Protein AF-A0A099YDP1-F1 (afdb_monomer)

Organism: Limosilactobacillus mucosae (NCBI:txid97478)

Nearest PDB structures (foldseek):
  4u9l-assembly1_A  TM=3.046E-01  e=6.166E+00  Thermus thermophilus HB8

Structure (mmCIF, N/CA/C/O backbone):
data_AF-A0A099YDP1-F1
#
_entry.id   AF-A0A099YDP1-F1
#
loop_
_atom_site.group_PDB
_atom_site.id
_atom_site.type_symbol
_atom_site.label_atom_id
_atom_site.label_alt_id
_atom_site.label_comp_id
_atom_site.label_asym_id
_atom_site.label_entity_id
_atom_site.label_seq_id
_atom_site.pdbx_PDB_ins_code
_atom_site.Cartn_x
_atom_site.Cartn_y
_atom_site.Cartn_z
_atom_site.occupancy
_atom_site.B_iso_or_equiv
_atom_site.auth_seq_id
_atom_site.auth_comp_id
_atom_site.auth_asym_id
_atom_site.auth_atom_id
_atom_site.pdbx_PDB_model_num
ATOM 1 N N . MET A 1 1 ? 0.266 -12.511 -21.734 1.00 48.31 1 MET A N 1
ATOM 2 C CA . MET A 1 1 ? 0.508 -11.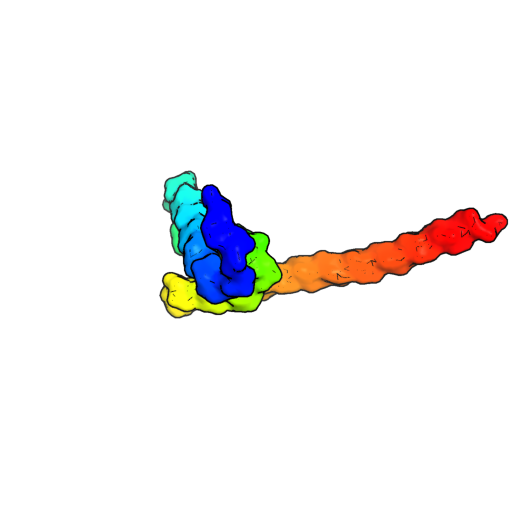336 -20.868 1.00 48.31 1 MET A CA 1
ATOM 3 C C . MET A 1 1 ? 1.927 -10.857 -21.160 1.00 48.31 1 MET A C 1
ATOM 5 O O . MET A 1 1 ? 2.759 -10.812 -20.274 1.00 48.31 1 MET A O 1
ATOM 9 N N . ASP A 1 2 ? 2.215 -10.540 -22.428 1.00 43.22 2 ASP A N 1
ATOM 10 C CA . ASP A 1 2 ? 3.605 -10.446 -22.917 1.00 43.22 2 ASP A CA 1
ATOM 11 C C . ASP A 1 2 ? 3.856 -9.188 -23.763 1.00 43.22 2 ASP A C 1
ATOM 13 O O . ASP A 1 2 ? 4.993 -8.863 -24.078 1.00 43.22 2 ASP A O 1
ATOM 17 N N . VAL A 1 3 ? 2.810 -8.405 -24.063 1.00 52.31 3 VAL A N 1
ATOM 18 C CA . VAL A 1 3 ? 2.941 -7.099 -24.738 1.00 52.31 3 VAL A CA 1
ATOM 19 C C . VAL A 1 3 ? 3.468 -6.004 -23.794 1.00 52.31 3 VAL A C 1
ATOM 21 O O . VAL A 1 3 ? 4.034 -5.015 -24.249 1.00 52.31 3 VAL A O 1
ATOM 24 N N . CYS A 1 4 ? 3.363 -6.204 -22.474 1.00 52.00 4 CYS A N 1
ATOM 25 C CA . CYS A 1 4 ? 3.827 -5.254 -21.454 1.00 52.00 4 CYS A CA 1
ATOM 26 C C . CYS A 1 4 ? 5.306 -5.428 -21.058 1.00 52.00 4 CYS A C 1
ATOM 28 O O . CYS A 1 4 ? 5.829 -4.597 -20.322 1.00 52.00 4 CYS A O 1
ATOM 30 N N . LEU A 1 5 ? 5.985 -6.478 -21.542 1.00 51.31 5 LEU A N 1
ATOM 31 C CA . LEU A 1 5 ? 7.423 -6.698 -21.321 1.00 51.31 5 LEU A CA 1
ATOM 32 C C . LEU A 1 5 ? 8.308 -5.969 -22.347 1.00 51.31 5 LEU A C 1
ATOM 34 O O . LEU A 1 5 ? 9.525 -5.947 -22.193 1.00 51.31 5 LEU A O 1
ATOM 38 N N . TRP A 1 6 ? 7.714 -5.372 -23.388 1.00 44.59 6 TRP A N 1
ATOM 39 C CA . TRP A 1 6 ? 8.468 -4.752 -24.482 1.00 44.59 6 TRP A CA 1
ATOM 40 C C . TRP A 1 6 ? 8.697 -3.244 -24.302 1.00 44.59 6 TRP A C 1
ATOM 42 O O . TRP A 1 6 ? 9.671 -2.691 -24.805 1.00 44.59 6 TRP A O 1
ATOM 52 N N . GLY A 1 7 ? 7.840 -2.565 -23.538 1.00 51.22 7 GLY A N 1
ATOM 53 C CA . GLY A 1 7 ? 8.016 -1.158 -23.204 1.00 51.22 7 GLY A CA 1
ATOM 54 C C . GLY A 1 7 ? 8.588 -1.022 -21.805 1.00 51.22 7 GLY A C 1
ATOM 55 O O . GLY A 1 7 ? 7.832 -1.057 -20.839 1.00 51.22 7 GLY A O 1
ATOM 56 N N . ASN A 1 8 ? 9.897 -0.801 -21.677 1.00 48.38 8 ASN A N 1
ATOM 57 C CA . ASN A 1 8 ? 10.542 -0.325 -20.446 1.00 48.38 8 ASN A CA 1
ATOM 58 C C . ASN A 1 8 ? 10.099 1.126 -20.121 1.00 48.38 8 ASN A C 1
ATOM 60 O O . ASN A 1 8 ? 10.918 2.024 -19.935 1.00 48.38 8 ASN A O 1
ATOM 64 N N . TRP A 1 9 ? 8.787 1.379 -20.140 1.00 46.75 9 TRP A N 1
ATOM 65 C CA . TRP A 1 9 ? 8.157 2.672 -19.951 1.00 46.75 9 TRP A CA 1
ATOM 66 C C . TRP A 1 9 ? 7.495 2.684 -18.581 1.00 46.75 9 TRP A C 1
ATOM 68 O O . TRP A 1 9 ? 6.362 2.245 -18.380 1.00 46.75 9 TRP A O 1
ATOM 78 N N . THR A 1 10 ? 8.241 3.200 -17.614 1.00 53.06 10 THR A N 1
ATOM 79 C CA . THR A 1 10 ? 7.889 3.251 -16.192 1.00 53.06 10 THR A CA 1
ATOM 80 C C . THR A 1 10 ? 6.557 3.969 -15.922 1.00 53.06 10 THR A C 1
ATOM 82 O O . THR A 1 10 ? 5.964 3.762 -14.873 1.00 53.06 10 THR A O 1
ATOM 85 N N . GLY A 1 11 ? 6.049 4.772 -16.868 1.00 51.06 11 GLY A N 1
ATOM 86 C CA . GLY A 1 11 ? 4.789 5.515 -16.743 1.00 51.06 11 GLY A CA 1
ATOM 87 C C . GLY A 1 11 ? 3.503 4.721 -17.020 1.00 51.06 11 GLY A C 1
ATOM 88 O O . GLY A 1 11 ? 2.454 5.108 -16.515 1.00 51.06 11 GLY A O 1
ATOM 89 N N . GLY A 1 12 ? 3.548 3.615 -17.776 1.00 60.16 12 GLY A N 1
ATOM 90 C CA . GLY A 1 12 ? 2.334 2.886 -18.196 1.00 60.16 12 GLY A CA 1
ATOM 91 C C . GLY A 1 12 ? 1.798 1.867 -17.181 1.00 60.16 12 GLY A C 1
ATOM 92 O O . GLY A 1 12 ? 0.604 1.580 -17.158 1.00 60.16 12 GLY A O 1
ATOM 93 N N . ASN A 1 13 ? 2.665 1.342 -16.311 1.00 70.19 13 ASN A N 1
ATOM 94 C CA . ASN A 1 13 ? 2.330 0.220 -15.425 1.00 70.19 13 ASN A CA 1
ATOM 95 C C . ASN A 1 13 ? 1.941 0.645 -14.001 1.00 70.19 13 ASN A C 1
ATOM 97 O O . ASN A 1 13 ? 1.344 -0.139 -13.271 1.00 70.19 13 ASN A O 1
ATOM 101 N N . ILE A 1 14 ? 2.228 1.886 -13.596 1.00 76.00 14 ILE A N 1
ATOM 102 C CA . ILE A 1 14 ? 1.967 2.358 -12.225 1.00 76.00 14 ILE A CA 1
ATOM 103 C C . ILE A 1 14 ? 0.470 2.353 -11.915 1.00 76.00 14 ILE A C 1
ATOM 105 O O . ILE A 1 14 ? 0.055 1.844 -10.880 1.00 76.00 14 ILE A O 1
ATOM 109 N N . PHE A 1 15 ? -0.346 2.880 -12.827 1.00 78.19 15 PHE A N 1
ATOM 110 C CA . PHE A 1 15 ? -1.792 2.953 -12.644 1.00 78.19 15 PHE A CA 1
ATOM 111 C C . PHE A 1 15 ? -2.450 1.568 -12.492 1.00 78.19 15 PHE A C 1
ATOM 113 O O . PHE A 1 15 ? -3.127 1.362 -11.484 1.00 78.19 15 PHE A O 1
ATOM 120 N N . PRO A 1 16 ? -2.238 0.590 -13.400 1.00 79.31 16 PRO A N 1
ATOM 121 C CA . PRO A 1 16 ? -2.824 -0.740 -13.237 1.00 79.31 16 PRO A CA 1
ATOM 122 C C . PRO A 1 16 ? -2.287 -1.488 -12.008 1.00 79.31 16 PRO A C 1
ATOM 124 O O . PRO A 1 16 ? -3.045 -2.222 -11.380 1.00 79.31 16 PRO A O 1
ATOM 127 N N . ILE A 1 17 ? -1.027 -1.270 -11.610 1.00 81.50 17 ILE A N 1
ATOM 128 C CA . ILE A 1 17 ? -0.470 -1.843 -10.374 1.00 81.50 17 ILE A CA 1
ATOM 129 C C . ILE A 1 17 ? -1.159 -1.260 -9.135 1.00 81.50 17 ILE A C 1
ATOM 131 O O . ILE A 1 17 ? -1.600 -2.010 -8.265 1.00 81.50 17 ILE A O 1
ATOM 135 N N . VAL A 1 18 ? -1.278 0.069 -9.053 1.00 81.19 18 VAL A N 1
ATOM 136 C CA . VAL A 1 18 ? -1.953 0.751 -7.939 1.00 81.19 18 VAL A CA 1
ATOM 137 C C . VAL A 1 18 ? -3.419 0.328 -7.880 1.00 81.19 18 VAL A C 1
ATOM 139 O O . VAL A 1 18 ? -3.913 -0.010 -6.810 1.00 81.19 18 VAL A O 1
ATOM 142 N N . PHE A 1 19 ? -4.094 0.250 -9.025 1.00 84.00 19 PHE A N 1
ATOM 143 C CA . PHE A 1 19 ? -5.475 -0.216 -9.113 1.00 84.00 19 PHE A CA 1
ATOM 144 C C . PHE A 1 19 ? -5.638 -1.668 -8.635 1.00 84.00 19 PHE A C 1
ATOM 146 O O . PHE A 1 19 ? -6.531 -1.952 -7.838 1.00 84.00 19 PHE A O 1
ATOM 153 N N . ALA A 1 20 ? -4.746 -2.578 -9.041 1.00 87.19 20 ALA A N 1
ATOM 154 C CA . ALA A 1 20 ? -4.750 -3.961 -8.564 1.00 87.19 20 ALA A CA 1
ATOM 155 C C . ALA A 1 20 ? -4.501 -4.053 -7.048 1.00 87.19 20 ALA A C 1
ATOM 157 O O . ALA A 1 20 ? -5.167 -4.823 -6.356 1.00 87.19 20 ALA A O 1
ATOM 158 N N . ALA A 1 21 ? -3.592 -3.233 -6.513 1.00 85.56 21 ALA A N 1
ATOM 159 C CA . ALA A 1 21 ? -3.326 -3.160 -5.079 1.00 85.56 21 ALA A CA 1
ATOM 160 C C . ALA A 1 21 ? -4.541 -2.640 -4.288 1.00 85.56 21 ALA A C 1
ATOM 162 O O . ALA A 1 21 ? -4.855 -3.175 -3.224 1.00 85.56 21 ALA A O 1
ATOM 163 N N . LEU A 1 22 ? -5.258 -1.644 -4.819 1.00 84.88 22 LEU A N 1
ATOM 164 C CA . LEU A 1 22 ? -6.502 -1.142 -4.232 1.00 84.88 22 LEU A CA 1
ATOM 165 C C . LEU A 1 22 ? -7.592 -2.213 -4.231 1.00 84.88 22 LEU A C 1
ATOM 167 O O . LEU A 1 22 ? -8.198 -2.449 -3.190 1.00 84.88 22 LEU A O 1
ATOM 171 N N . LEU A 1 23 ? -7.814 -2.890 -5.362 1.00 87.81 23 LEU A N 1
ATOM 172 C CA . LEU A 1 23 ? -8.784 -3.985 -5.460 1.00 87.81 23 LEU A CA 1
ATOM 173 C C . LEU A 1 23 ? -8.480 -5.103 -4.460 1.00 87.81 23 LEU A C 1
ATOM 175 O O . LEU A 1 23 ? -9.396 -5.595 -3.804 1.00 87.81 23 LEU A O 1
ATOM 179 N N . ASN A 1 24 ? -7.203 -5.455 -4.297 1.00 86.31 24 ASN A N 1
ATOM 180 C CA . ASN A 1 24 ? -6.775 -6.408 -3.278 1.00 86.31 24 ASN A CA 1
ATOM 181 C C . ASN A 1 24 ? -7.138 -5.917 -1.866 1.00 86.31 24 ASN A C 1
ATOM 183 O O . ASN A 1 24 ? -7.717 -6.655 -1.072 1.00 86.31 24 ASN A O 1
ATOM 187 N N . GLY A 1 25 ? -6.880 -4.642 -1.572 1.00 84.38 25 GLY A N 1
ATOM 188 C CA . GLY A 1 25 ? -7.286 -4.024 -0.313 1.00 84.38 25 GLY A CA 1
ATOM 189 C C . GLY A 1 25 ? -8.795 -4.078 -0.075 1.00 84.38 25 GLY A C 1
ATOM 190 O O . GLY A 1 25 ? -9.225 -4.456 1.014 1.00 84.38 25 GLY A O 1
ATOM 191 N N . PHE A 1 26 ? -9.603 -3.750 -1.086 1.00 84.06 26 PHE A N 1
ATOM 192 C CA . PHE A 1 26 ? -11.066 -3.794 -1.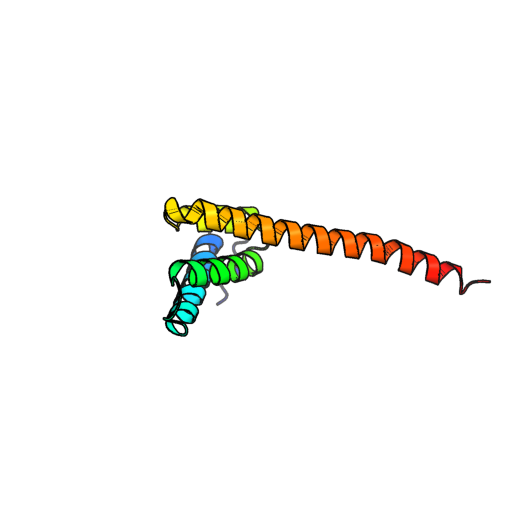003 1.00 84.06 26 PHE A CA 1
ATOM 193 C C . PHE A 1 26 ? -11.595 -5.215 -0.814 1.00 84.06 26 PHE A C 1
ATOM 195 O O . PHE A 1 26 ? -12.504 -5.410 -0.009 1.00 84.06 26 PHE A O 1
ATOM 202 N N . ALA A 1 27 ? -10.999 -6.206 -1.475 1.00 86.88 27 ALA A N 1
ATOM 203 C CA . ALA A 1 27 ? -11.363 -7.606 -1.297 1.00 86.88 27 ALA A CA 1
ATOM 204 C C . ALA A 1 27 ? -11.122 -8.080 0.147 1.00 86.88 27 ALA A C 1
ATOM 206 O O . ALA A 1 27 ? -11.993 -8.706 0.749 1.00 86.88 27 ALA A O 1
ATOM 207 N N . ILE A 1 28 ? -9.976 -7.726 0.742 1.00 82.12 28 ILE A N 1
ATOM 208 C CA . ILE A 1 28 ? -9.675 -8.081 2.139 1.00 82.12 28 ILE A CA 1
ATOM 209 C C . ILE A 1 28 ? -10.586 -7.321 3.110 1.00 82.12 28 ILE A C 1
ATOM 211 O O . ILE A 1 28 ? -11.062 -7.894 4.090 1.00 82.12 28 ILE A O 1
ATOM 215 N N . ALA A 1 29 ? -10.879 -6.053 2.829 1.00 84.31 29 ALA A N 1
ATOM 216 C CA . ALA A 1 29 ? -11.748 -5.251 3.679 1.00 84.31 29 ALA A CA 1
ATOM 217 C C . ALA A 1 29 ? -13.206 -5.754 3.685 1.00 84.31 29 ALA A C 1
ATOM 219 O O . ALA A 1 29 ? -13.890 -5.623 4.696 1.00 84.31 29 ALA A O 1
ATOM 220 N N . GLN A 1 30 ? -13.667 -6.395 2.604 1.00 81.50 30 GLN A N 1
ATOM 221 C CA . GLN A 1 30 ? -14.971 -7.068 2.566 1.00 81.50 30 GLN A CA 1
ATOM 222 C C . GLN A 1 30 ? -15.023 -8.342 3.424 1.00 81.50 30 GLN A C 1
ATOM 224 O O . GLN A 1 30 ? -16.089 -8.674 3.938 1.00 81.50 30 GLN A O 1
ATOM 229 N N . LEU A 1 31 ? -13.895 -9.038 3.619 1.00 81.12 31 LEU A N 1
ATOM 230 C CA . LEU A 1 31 ? -13.827 -10.199 4.516 1.00 81.12 31 LEU A CA 1
ATOM 231 C C . LEU A 1 31 ? -13.834 -9.812 6.005 1.00 81.12 31 LEU A C 1
ATOM 233 O O . LEU A 1 31 ? -14.210 -10.636 6.837 1.00 81.12 31 LEU A O 1
ATOM 237 N N . LEU A 1 32 ? -13.431 -8.585 6.353 1.00 74.00 32 LEU A N 1
ATOM 238 C CA . LEU A 1 32 ? -13.408 -8.082 7.731 1.00 74.00 32 LEU A CA 1
ATOM 239 C C . LEU A 1 32 ? -14.286 -6.822 7.883 1.00 74.00 32 LEU A C 1
ATOM 241 O O . LEU A 1 32 ? -13.761 -5.718 8.029 1.00 74.00 32 LEU A O 1
ATOM 245 N N . PRO A 1 33 ? -15.624 -6.965 7.917 1.00 63.72 33 PRO A N 1
ATOM 246 C CA . PRO A 1 33 ? -16.555 -5.835 7.996 1.00 63.72 33 PRO A CA 1
ATOM 247 C C . PRO A 1 33 ? -16.619 -5.138 9.371 1.00 63.72 33 PRO A C 1
ATOM 249 O O . PRO A 1 33 ? -17.421 -4.229 9.552 1.00 63.72 33 PRO A O 1
ATOM 252 N N . ALA A 1 34 ? -15.814 -5.551 10.357 1.00 64.69 34 ALA A N 1
ATOM 253 C CA . ALA A 1 34 ? -15.912 -5.060 11.736 1.00 64.69 34 ALA A CA 1
ATOM 254 C C . ALA A 1 34 ? -15.135 -3.758 12.019 1.00 64.69 34 ALA A C 1
ATOM 256 O O . ALA A 1 34 ? -15.297 -3.189 13.094 1.00 64.69 34 ALA A O 1
ATOM 257 N N . ASN A 1 35 ? -14.286 -3.292 11.097 1.00 60.66 35 ASN A N 1
ATOM 258 C CA . ASN A 1 35 ? -13.419 -2.128 11.303 1.00 60.66 35 ASN A CA 1
ATOM 259 C C . ASN A 1 35 ? -13.450 -1.194 10.084 1.00 60.66 35 ASN A C 1
ATOM 261 O O . ASN A 1 35 ? -13.868 -1.618 9.006 1.00 60.66 35 ASN A O 1
ATOM 265 N N . ASP A 1 36 ? -12.986 0.052 10.241 1.00 76.88 36 ASP A N 1
ATOM 266 C CA . ASP A 1 36 ? -12.953 1.059 9.170 1.00 76.88 36 ASP A CA 1
ATOM 267 C C . ASP A 1 36 ? -12.348 0.493 7.878 1.00 76.88 36 ASP A C 1
ATOM 269 O O . ASP A 1 36 ? -11.131 0.325 7.741 1.00 76.88 36 ASP A O 1
ATOM 273 N N . THR A 1 37 ? -13.222 0.210 6.910 1.00 77.88 37 THR A N 1
ATOM 274 C CA . THR A 1 37 ? -12.906 -0.475 5.651 1.00 77.88 37 THR A CA 1
ATOM 275 C C . THR A 1 37 ? -11.757 0.238 4.943 1.00 77.88 37 THR A C 1
ATOM 277 O O . THR A 1 37 ? -10.791 -0.380 4.508 1.00 77.88 37 THR A O 1
ATOM 280 N N . THR A 1 38 ? -11.803 1.567 4.938 1.00 76.06 38 THR A N 1
ATOM 281 C CA . THR A 1 38 ? -10.816 2.459 4.329 1.00 76.06 38 THR A CA 1
ATOM 282 C C . THR A 1 38 ? -9.401 2.274 4.889 1.00 76.06 38 THR A C 1
ATOM 284 O O . THR A 1 38 ? -8.439 2.341 4.125 1.00 76.06 38 THR A O 1
ATOM 287 N N . LEU A 1 39 ? -9.253 1.991 6.191 1.00 75.31 39 LEU A N 1
ATOM 288 C CA . LEU A 1 39 ? -7.947 1.736 6.813 1.00 75.31 39 LEU A CA 1
ATOM 289 C C . LEU A 1 39 ? -7.353 0.410 6.337 1.00 75.31 39 LEU A C 1
ATOM 291 O O . LEU A 1 39 ? -6.165 0.340 6.023 1.00 75.31 39 LEU A O 1
ATOM 295 N N . ILE A 1 40 ? -8.184 -0.631 6.256 1.00 80.81 40 ILE A N 1
ATOM 296 C CA . ILE A 1 40 ? -7.763 -1.968 5.823 1.00 80.81 40 ILE A CA 1
ATOM 297 C C . ILE A 1 40 ? -7.320 -1.926 4.359 1.00 80.81 40 ILE A C 1
ATOM 299 O O . ILE A 1 40 ? -6.234 -2.408 4.031 1.00 80.81 40 ILE A O 1
ATOM 303 N N . VAL A 1 41 ? -8.118 -1.288 3.495 1.00 83.94 41 VAL A N 1
ATOM 304 C CA . VAL A 1 41 ? -7.777 -1.119 2.076 1.00 83.94 41 VAL A CA 1
ATOM 305 C C . VAL A 1 41 ? -6.451 -0.390 1.930 1.00 83.94 41 VAL A C 1
ATOM 307 O O . VAL A 1 41 ? -5.603 -0.808 1.147 1.00 83.94 41 VAL A O 1
ATOM 310 N N . MET A 1 42 ? -6.253 0.682 2.695 1.00 78.50 42 MET A N 1
ATOM 311 C CA . MET A 1 42 ? -5.039 1.482 2.625 1.00 78.50 42 MET A CA 1
ATOM 312 C C . MET A 1 42 ? -3.808 0.700 3.095 1.00 78.50 42 MET A C 1
ATOM 314 O O . MET A 1 42 ? -2.779 0.728 2.426 1.00 78.50 42 MET A O 1
ATOM 318 N N . LEU A 1 43 ? -3.911 -0.041 4.200 1.00 81.50 43 LEU A N 1
ATOM 319 C CA . LEU A 1 43 ? -2.816 -0.854 4.733 1.00 81.50 43 LEU A CA 1
ATOM 320 C C . LEU A 1 43 ? -2.365 -1.923 3.723 1.00 81.50 43 LEU A C 1
ATOM 322 O O . LEU A 1 43 ? -1.176 -2.052 3.425 1.00 81.50 43 LEU A O 1
ATOM 326 N N . VAL A 1 44 ? -3.327 -2.672 3.183 1.00 84.19 44 VAL A N 1
ATOM 327 C CA . VAL A 1 44 ? -3.088 -3.753 2.216 1.00 84.19 44 VAL A CA 1
ATOM 328 C C . VAL A 1 44 ? -2.639 -3.192 0.865 1.00 84.19 44 VAL A C 1
ATOM 330 O O . VAL A 1 44 ? -1.744 -3.745 0.222 1.00 84.19 44 VAL A O 1
ATOM 333 N N . GLY A 1 45 ? -3.240 -2.083 0.437 1.00 83.88 45 GLY A N 1
ATOM 334 C CA . GLY A 1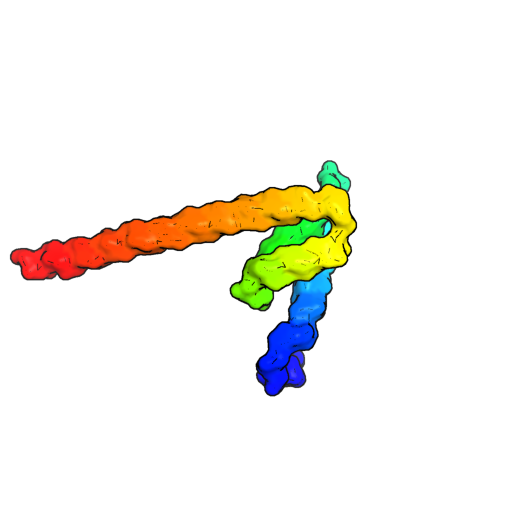 45 ? -2.917 -1.406 -0.811 1.00 83.88 45 GLY A CA 1
ATOM 335 C C . GLY A 1 45 ? -1.503 -0.840 -0.793 1.00 83.88 45 GLY A C 1
ATOM 336 O O . GLY A 1 45 ? -0.752 -1.067 -1.737 1.00 83.88 45 GLY A O 1
ATOM 337 N N . ILE A 1 46 ? -1.099 -0.168 0.288 1.00 80.12 46 ILE A N 1
ATOM 338 C CA . ILE A 1 46 ? 0.264 0.353 0.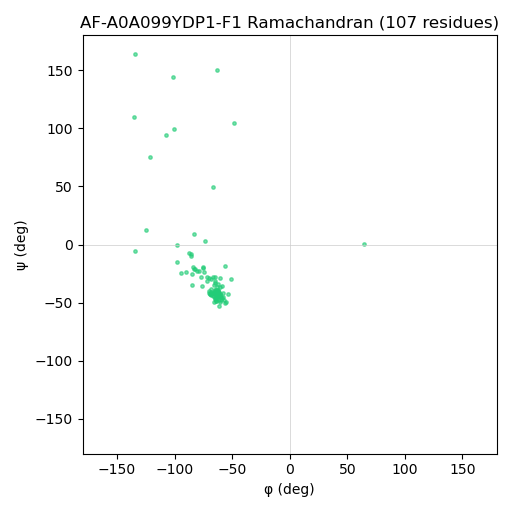448 1.00 80.12 46 ILE A CA 1
ATOM 339 C C . ILE A 1 46 ? 1.273 -0.800 0.503 1.00 80.12 46 ILE A C 1
ATOM 341 O O . ILE A 1 46 ? 2.275 -0.746 -0.205 1.00 80.12 46 ILE A O 1
ATOM 345 N N . SER A 1 47 ? 1.014 -1.867 1.270 1.00 80.88 47 SER A N 1
ATOM 346 C CA . SER A 1 47 ? 1.959 -2.991 1.369 1.00 80.88 47 SER A CA 1
ATOM 347 C C . SER A 1 47 ? 2.164 -3.700 0.025 1.00 80.88 47 SER A C 1
ATOM 349 O O . SER A 1 47 ? 3.302 -3.937 -0.385 1.00 80.88 47 SER A O 1
ATOM 351 N N . SER A 1 48 ? 1.072 -3.961 -0.697 1.00 80.38 48 SER A N 1
ATOM 352 C CA . SER A 1 48 ? 1.106 -4.584 -2.024 1.00 80.38 48 SER A CA 1
ATOM 353 C C . SER A 1 48 ? 1.714 -3.632 -3.059 1.00 80.38 48 SER A C 1
ATOM 355 O O . SER A 1 48 ? 2.555 -4.027 -3.863 1.00 80.38 48 SER A O 1
ATOM 357 N N . GLY A 1 49 ? 1.337 -2.354 -3.006 1.00 78.12 49 GLY A N 1
ATOM 358 C CA . GLY A 1 49 ? 1.807 -1.312 -3.911 1.00 78.12 49 GLY A CA 1
ATOM 359 C C . GLY A 1 49 ? 3.311 -1.091 -3.813 1.00 78.12 49 GLY A C 1
ATOM 360 O O . GLY A 1 49 ? 3.977 -1.069 -4.842 1.00 78.12 49 GLY A O 1
ATOM 361 N N . ILE A 1 50 ? 3.875 -0.997 -2.603 1.00 75.25 50 ILE A N 1
ATOM 362 C CA . ILE A 1 50 ? 5.325 -0.820 -2.433 1.00 75.25 50 ILE A CA 1
ATOM 363 C C . ILE A 1 50 ? 6.094 -2.034 -2.973 1.00 75.25 50 ILE A C 1
ATOM 365 O O . ILE A 1 50 ? 7.115 -1.856 -3.640 1.00 75.25 50 ILE A O 1
ATOM 369 N N . GLY A 1 51 ? 5.589 -3.249 -2.733 1.00 71.56 51 GLY A N 1
ATOM 370 C CA . GLY A 1 51 ? 6.204 -4.480 -3.229 1.00 71.56 51 GLY A CA 1
ATOM 371 C C . GLY A 1 51 ? 6.251 -4.563 -4.758 1.00 71.56 51 GLY A C 1
ATOM 372 O O . GLY A 1 51 ? 7.260 -4.993 -5.309 1.00 71.56 51 GLY A O 1
ATOM 373 N N . LEU A 1 52 ? 5.195 -4.115 -5.447 1.00 72.50 52 LEU A N 1
ATOM 374 C CA . LEU A 1 52 ? 5.121 -4.175 -6.911 1.00 72.50 52 LEU A CA 1
ATOM 375 C C . LEU A 1 52 ? 5.804 -2.989 -7.609 1.00 72.50 52 LEU A C 1
ATOM 377 O O . LEU A 1 52 ? 6.367 -3.166 -8.686 1.00 72.50 52 LEU A O 1
ATOM 381 N N . LEU A 1 53 ? 5.756 -1.784 -7.031 1.00 74.44 53 LEU A N 1
ATOM 382 C CA . LEU A 1 53 ? 6.368 -0.596 -7.641 1.00 74.44 53 LEU A CA 1
ATOM 383 C C . LEU A 1 53 ? 7.884 -0.529 -7.431 1.00 74.44 53 LEU A C 1
ATOM 385 O O . LEU A 1 53 ? 8.559 0.210 -8.144 1.00 74.44 53 LEU A O 1
ATOM 389 N N . GLY A 1 54 ? 8.415 -1.205 -6.407 1.00 68.94 54 GLY A N 1
ATOM 390 C CA . GLY A 1 54 ? 9.829 -1.127 -6.025 1.00 68.94 54 GLY A CA 1
ATOM 391 C C . GLY A 1 54 ? 10.279 0.259 -5.537 1.00 68.94 54 GLY A C 1
ATOM 392 O O . GLY A 1 54 ? 11.442 0.443 -5.186 1.00 68.94 54 GLY A O 1
ATOM 393 N N . ASN A 1 55 ? 9.374 1.244 -5.498 1.00 71.62 55 ASN A N 1
ATOM 394 C CA . ASN A 1 55 ? 9.652 2.606 -5.069 1.00 71.62 55 ASN A CA 1
ATOM 395 C C . ASN A 1 55 ? 8.553 3.117 -4.131 1.00 71.62 55 ASN A C 1
ATOM 397 O O . ASN A 1 55 ? 7.425 3.401 -4.543 1.00 71.62 55 ASN A O 1
ATOM 401 N N . ILE A 1 56 ? 8.919 3.266 -2.857 1.00 71.94 56 ILE A N 1
ATOM 402 C CA . ILE A 1 56 ? 8.005 3.674 -1.789 1.00 71.94 56 ILE A CA 1
ATOM 403 C C . ILE A 1 56 ? 7.456 5.090 -1.964 1.00 71.94 56 ILE A C 1
ATOM 405 O O . ILE A 1 56 ? 6.305 5.347 -1.620 1.00 71.94 56 ILE A O 1
ATOM 409 N N . TRP A 1 57 ? 8.246 6.000 -2.539 1.00 76.69 57 TRP A N 1
ATOM 410 C CA . TRP A 1 57 ? 7.829 7.385 -2.750 1.00 76.69 57 TRP A CA 1
ATOM 411 C C . TRP A 1 57 ? 6.728 7.482 -3.804 1.00 76.69 57 TRP A C 1
ATOM 413 O O . TRP A 1 57 ? 5.744 8.191 -3.601 1.00 76.69 57 TRP A O 1
ATOM 423 N N . LEU A 1 58 ? 6.856 6.720 -4.897 1.00 76.94 58 LEU A N 1
ATOM 424 C CA . LEU A 1 58 ? 5.819 6.656 -5.928 1.00 76.94 58 LEU A CA 1
ATOM 425 C C . LEU A 1 58 ? 4.554 5.961 -5.409 1.00 76.94 58 LEU A C 1
ATOM 427 O O . LEU A 1 58 ? 3.455 6.451 -5.648 1.00 76.94 58 LEU A O 1
ATOM 431 N N . ALA A 1 59 ? 4.687 4.851 -4.679 1.00 76.69 59 ALA A N 1
ATOM 432 C CA . ALA A 1 59 ? 3.525 4.162 -4.120 1.00 76.69 59 ALA A CA 1
ATOM 433 C C . ALA A 1 59 ? 2.762 5.063 -3.130 1.00 76.69 59 ALA A C 1
ATOM 435 O O . ALA A 1 59 ? 1.536 5.146 -3.194 1.00 76.69 59 ALA A O 1
ATOM 436 N N . GLY A 1 60 ? 3.481 5.794 -2.271 1.00 76.62 60 GLY A N 1
ATOM 437 C CA . GLY A 1 60 ? 2.895 6.724 -1.306 1.00 76.62 60 GLY A CA 1
ATOM 438 C C . GLY A 1 60 ? 2.167 7.903 -1.958 1.00 76.62 60 GLY A C 1
ATOM 439 O O . GLY A 1 60 ? 1.011 8.158 -1.621 1.00 76.62 60 GLY A O 1
ATOM 440 N N . ILE A 1 61 ? 2.799 8.587 -2.924 1.00 80.38 61 ILE A N 1
ATOM 441 C CA . ILE A 1 61 ? 2.202 9.767 -3.575 1.00 80.38 61 ILE A CA 1
ATOM 442 C C . ILE A 1 61 ? 0.943 9.399 -4.374 1.00 80.38 61 ILE A C 1
ATOM 444 O O . ILE A 1 61 ? -0.054 10.115 -4.321 1.00 80.38 61 ILE A O 1
ATOM 448 N N . PHE A 1 62 ? 0.953 8.253 -5.065 1.00 77.88 62 PHE A N 1
ATOM 449 C CA . PHE A 1 62 ? -0.208 7.784 -5.820 1.00 77.88 62 PHE A CA 1
ATOM 450 C C . PHE A 1 62 ? -1.342 7.343 -4.894 1.00 77.88 62 PHE A C 1
ATOM 452 O O . PHE A 1 62 ? -2.493 7.691 -5.143 1.00 77.88 62 PHE A O 1
ATOM 459 N N . MET A 1 63 ? -1.037 6.638 -3.801 1.00 75.44 63 MET A N 1
ATOM 460 C CA . MET A 1 63 ? -2.055 6.263 -2.816 1.00 75.44 63 MET A CA 1
ATOM 461 C C . MET A 1 63 ? -2.681 7.494 -2.150 1.00 75.44 63 MET A C 1
ATOM 463 O O . MET A 1 63 ? -3.895 7.536 -1.982 1.00 75.44 63 MET A O 1
ATOM 467 N N . MET A 1 64 ? -1.898 8.532 -1.847 1.00 75.25 64 MET A N 1
ATOM 468 C CA . MET A 1 64 ? -2.438 9.818 -1.394 1.00 75.25 64 MET A CA 1
ATOM 469 C C . MET A 1 64 ? -3.332 10.483 -2.440 1.00 75.25 64 MET A C 1
ATOM 471 O O . MET A 1 64 ? -4.366 11.033 -2.085 1.00 75.25 64 MET A O 1
ATOM 475 N N . LEU A 1 65 ? -2.970 10.428 -3.722 1.00 77.06 65 LEU A N 1
ATOM 476 C CA . LEU A 1 65 ? -3.766 11.051 -4.779 1.00 77.06 65 LEU A CA 1
ATOM 477 C C . LEU A 1 65 ? -5.142 10.382 -4.956 1.00 77.06 65 LEU A C 1
ATOM 479 O O . LEU A 1 65 ? -6.118 11.069 -5.246 1.00 77.06 65 LEU A O 1
ATOM 483 N N . PHE A 1 66 ? -5.226 9.060 -4.773 1.00 75.19 66 PHE A N 1
ATOM 484 C CA . PHE A 1 66 ? -6.479 8.304 -4.902 1.00 75.19 66 PHE A CA 1
ATOM 485 C C . PHE A 1 66 ? -7.347 8.297 -3.637 1.00 75.19 66 PHE A C 1
ATOM 487 O O . PHE A 1 66 ? -8.546 8.033 -3.736 1.00 75.19 66 PHE A O 1
ATOM 494 N N . PHE A 1 67 ? -6.779 8.587 -2.462 1.00 72.44 67 PHE A N 1
ATOM 495 C CA . PHE A 1 67 ? -7.521 8.638 -1.200 1.00 72.44 67 PHE A CA 1
ATOM 496 C C . PHE A 1 67 ? -7.840 10.079 -0.762 1.00 72.44 67 PHE A C 1
ATOM 498 O O . PHE A 1 67 ? -7.022 10.984 -0.922 1.00 72.44 67 PHE A O 1
ATOM 505 N N . PRO A 1 68 ? -9.016 10.319 -0.152 1.00 71.31 68 PRO A N 1
ATOM 506 C CA . PRO A 1 68 ? -9.416 11.650 0.294 1.00 71.31 68 PRO A CA 1
ATOM 507 C C . PRO A 1 68 ? -8.487 12.202 1.388 1.00 71.31 68 PRO A C 1
ATOM 509 O O . PRO A 1 68 ? -7.964 11.457 2.219 1.00 71.31 68 PRO A O 1
ATOM 512 N N . MET A 1 69 ? -8.346 13.534 1.426 1.00 73.75 69 MET A N 1
ATOM 513 C CA . MET A 1 69 ? -7.436 14.274 2.322 1.00 73.75 69 MET A CA 1
ATOM 514 C C . MET A 1 69 ? -7.566 13.896 3.806 1.00 73.75 69 MET A C 1
ATOM 516 O O . MET A 1 69 ? -6.580 13.919 4.534 1.00 73.75 69 MET A O 1
ATOM 520 N N . ASN A 1 70 ? -8.756 13.485 4.252 1.00 72.88 70 ASN A N 1
ATOM 521 C CA . ASN A 1 70 ? -8.990 13.063 5.635 1.00 72.88 70 ASN A CA 1
ATOM 522 C C . ASN 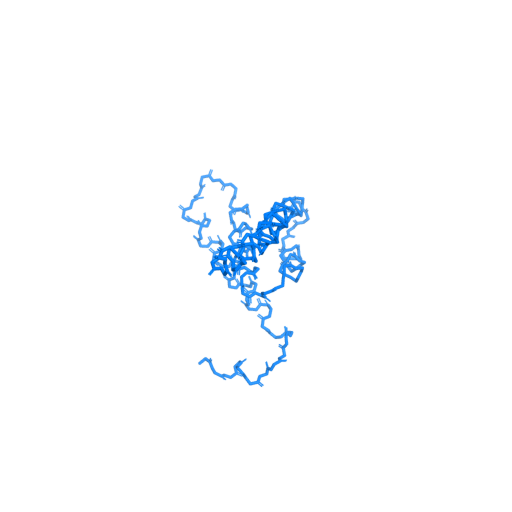A 1 70 ? -8.126 11.853 6.056 1.00 72.88 70 ASN A C 1
ATOM 524 O O . ASN A 1 70 ? -7.766 11.718 7.220 1.00 72.88 70 ASN A O 1
ATOM 528 N N . LEU A 1 71 ? -7.751 10.986 5.107 1.00 70.12 71 LEU A N 1
ATOM 529 C CA . LEU A 1 71 ? -6.914 9.808 5.358 1.00 70.12 71 LEU A CA 1
ATOM 530 C C . LEU A 1 71 ? -5.432 10.024 5.044 1.00 70.12 71 LEU A C 1
ATOM 532 O O . LEU A 1 71 ? -4.625 9.125 5.275 1.00 70.12 71 LEU A O 1
ATOM 536 N N . TRP A 1 72 ? -5.035 11.208 4.573 1.00 74.75 72 TRP A N 1
ATOM 537 C CA . TRP A 1 72 ? -3.622 11.508 4.333 1.00 74.75 72 TRP A CA 1
ATOM 538 C C . TRP A 1 72 ? -2.795 11.420 5.610 1.00 74.75 72 TRP A C 1
ATOM 540 O O . TRP A 1 72 ? -1.674 10.928 5.573 1.00 74.75 72 TRP A O 1
ATOM 550 N N . LEU A 1 73 ? -3.354 11.832 6.750 1.00 75.38 73 LEU A N 1
ATOM 551 C CA . LEU A 1 73 ? -2.658 11.750 8.032 1.00 75.38 73 LEU A CA 1
ATOM 552 C C . LEU A 1 73 ? -2.320 10.294 8.393 1.00 75.38 73 LEU A C 1
ATOM 554 O O . LEU A 1 73 ? -1.206 9.993 8.815 1.00 75.38 73 LEU A O 1
ATOM 558 N N . VAL A 1 74 ? -3.262 9.383 8.141 1.00 74.44 74 VAL A N 1
ATOM 559 C CA . VAL A 1 74 ? -3.068 7.938 8.311 1.00 74.44 74 VAL A CA 1
ATOM 560 C C . VAL A 1 74 ? -2.052 7.404 7.298 1.00 74.44 74 VAL A C 1
ATOM 562 O O . VAL A 1 74 ? -1.179 6.620 7.667 1.00 74.44 74 VAL A O 1
ATOM 565 N N . ALA A 1 75 ? -2.115 7.862 6.043 1.00 71.94 75 ALA A N 1
ATOM 566 C CA . ALA A 1 75 ? -1.156 7.507 4.996 1.00 71.94 75 ALA A CA 1
ATOM 567 C C . ALA A 1 75 ? 0.284 7.826 5.416 1.00 71.94 75 ALA A C 1
ATOM 569 O O . ALA A 1 75 ? 1.170 6.978 5.321 1.00 71.94 75 ALA A O 1
ATOM 570 N N . ILE A 1 76 ? 0.498 9.050 5.909 1.00 76.19 76 ILE A N 1
ATOM 571 C CA . ILE A 1 76 ? 1.798 9.533 6.383 1.00 76.19 76 ILE A CA 1
ATOM 572 C C . ILE A 1 76 ? 2.250 8.696 7.571 1.00 76.19 76 ILE A C 1
ATOM 574 O O . ILE A 1 76 ? 3.405 8.281 7.611 1.00 76.19 76 ILE A O 1
ATOM 578 N N . LEU A 1 77 ? 1.349 8.414 8.517 1.00 80.81 77 LEU A N 1
ATOM 579 C CA . LEU A 1 77 ? 1.665 7.606 9.689 1.00 80.81 77 LEU A CA 1
ATOM 580 C C . LEU A 1 77 ? 2.141 6.203 9.285 1.00 80.81 77 LEU A C 1
ATOM 582 O O . LEU A 1 77 ? 3.187 5.751 9.747 1.00 80.81 77 LEU A O 1
ATOM 586 N N . LEU A 1 78 ? 1.422 5.540 8.378 1.00 74.81 78 LEU A N 1
ATOM 587 C CA . LEU A 1 78 ? 1.800 4.226 7.858 1.00 74.81 78 LEU A CA 1
ATOM 588 C C . LEU A 1 78 ? 3.125 4.272 7.097 1.00 74.81 78 LEU A C 1
ATOM 590 O O . LEU A 1 78 ? 3.977 3.412 7.308 1.00 74.81 78 LEU A O 1
ATOM 594 N N . MET A 1 79 ? 3.331 5.291 6.262 1.00 75.69 79 MET A N 1
ATOM 595 C CA . MET A 1 79 ? 4.582 5.478 5.530 1.00 75.69 79 MET A CA 1
ATOM 596 C C . MET A 1 79 ? 5.764 5.699 6.484 1.00 75.69 79 MET A C 1
ATOM 598 O O . MET A 1 79 ? 6.825 5.116 6.278 1.00 75.69 79 MET A O 1
ATOM 602 N N . LEU A 1 80 ? 5.579 6.473 7.559 1.00 80.44 80 LEU A N 1
ATOM 603 C CA . LEU A 1 80 ? 6.587 6.678 8.602 1.00 80.44 80 LEU A CA 1
ATOM 604 C C . LEU A 1 80 ? 6.904 5.387 9.356 1.00 80.44 80 LEU A C 1
ATOM 606 O O . LEU A 1 80 ? 8.078 5.103 9.581 1.00 80.44 80 LEU A O 1
ATOM 610 N N . ILE A 1 81 ? 5.892 4.588 9.707 1.00 81.12 81 ILE A N 1
ATOM 611 C CA . ILE A 1 81 ? 6.089 3.277 10.345 1.00 81.12 81 ILE A CA 1
ATOM 612 C C . ILE A 1 81 ? 6.894 2.358 9.422 1.00 81.12 81 ILE A C 1
ATOM 614 O O . ILE A 1 81 ? 7.837 1.700 9.863 1.00 81.12 81 ILE A O 1
ATOM 618 N N . TRP A 1 82 ? 6.560 2.338 8.133 1.00 74.75 82 TRP A N 1
ATOM 619 C CA . TRP A 1 82 ? 7.243 1.499 7.156 1.00 74.75 82 TRP A CA 1
ATOM 620 C C . TRP A 1 82 ? 8.684 1.954 6.913 1.00 74.75 82 TRP A C 1
ATOM 622 O O . TRP A 1 82 ? 9.596 1.130 6.914 1.00 74.75 82 TRP A O 1
ATOM 632 N N . LEU A 1 83 ? 8.918 3.265 6.793 1.00 77.81 83 LEU A N 1
ATOM 633 C CA . LEU A 1 83 ? 10.259 3.845 6.703 1.00 77.81 83 LEU A CA 1
ATOM 634 C C . LEU A 1 83 ? 11.075 3.566 7.967 1.00 77.81 83 LEU A C 1
ATOM 636 O O . LEU A 1 83 ? 12.243 3.205 7.858 1.00 77.81 83 LEU A O 1
ATOM 640 N N . ALA A 1 84 ? 10.476 3.672 9.155 1.00 79.50 84 ALA A N 1
ATOM 641 C CA . ALA A 1 84 ? 11.131 3.312 10.408 1.00 79.50 84 ALA A CA 1
ATOM 642 C C . ALA A 1 84 ? 11.516 1.823 10.427 1.00 79.50 84 ALA A C 1
ATOM 644 O O . ALA A 1 84 ? 12.653 1.489 10.761 1.00 79.50 84 ALA A O 1
ATOM 645 N N . GLY A 1 85 ? 10.620 0.936 9.983 1.00 77.56 85 GLY A N 1
ATOM 646 C CA . GLY A 1 85 ? 10.907 -0.490 9.815 1.00 77.56 85 GLY A CA 1
ATOM 647 C C . GLY A 1 85 ? 12.039 -0.752 8.817 1.00 77.56 85 GLY A C 1
ATOM 648 O O . GLY A 1 85 ? 12.948 -1.539 9.094 1.00 77.56 85 GLY A O 1
ATOM 649 N N . GLN A 1 86 ? 12.047 -0.039 7.691 1.00 72.19 86 GLN A N 1
ATOM 650 C CA . GLN A 1 86 ? 13.094 -0.154 6.680 1.00 72.19 86 GLN A CA 1
ATOM 651 C C . GLN A 1 86 ? 14.449 0.347 7.207 1.00 72.19 86 GLN A C 1
ATOM 653 O O . GLN A 1 86 ? 15.471 -0.305 7.003 1.00 72.19 86 GLN A O 1
ATOM 658 N N . GLN A 1 87 ? 14.470 1.462 7.942 1.00 74.75 87 GLN A N 1
ATOM 659 C CA . GLN A 1 87 ? 15.677 1.969 8.599 1.00 74.75 87 GLN A CA 1
ATOM 660 C C . GLN A 1 87 ? 16.225 0.948 9.599 1.00 74.75 87 GLN A C 1
ATOM 662 O O . GLN A 1 87 ? 17.429 0.699 9.610 1.00 74.75 87 GLN A O 1
ATOM 667 N N . ILE A 1 88 ? 15.363 0.306 10.392 1.00 76.00 88 ILE A N 1
ATOM 668 C CA . ILE A 1 88 ? 15.773 -0.753 11.323 1.00 76.00 88 ILE A CA 1
ATOM 669 C C . ILE A 1 88 ? 16.394 -1.925 10.556 1.00 76.00 88 ILE A C 1
ATOM 671 O O . ILE A 1 88 ? 17.496 -2.351 10.900 1.00 76.00 88 ILE A O 1
ATOM 675 N N . SER A 1 89 ? 15.751 -2.398 9.486 1.00 70.88 89 SER A N 1
ATOM 676 C CA . SER A 1 89 ? 16.280 -3.484 8.651 1.00 70.88 89 SER A CA 1
ATOM 677 C C . SER A 1 89 ? 17.667 -3.150 8.081 1.00 70.88 89 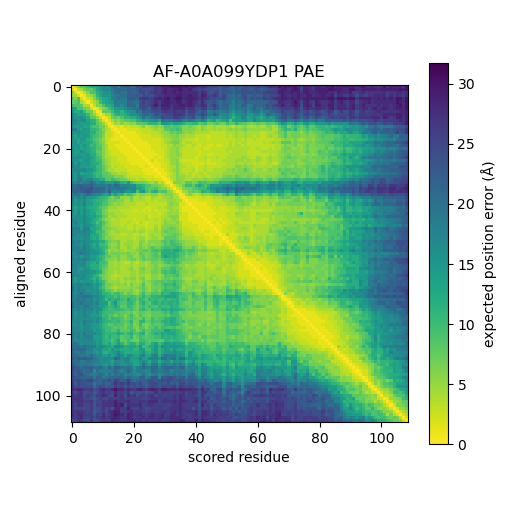SER A C 1
ATOM 679 O O . SER A 1 89 ? 18.622 -3.908 8.271 1.00 70.88 89 SER A O 1
ATOM 681 N N . ASN A 1 90 ? 17.824 -1.949 7.516 1.00 69.12 90 ASN A N 1
ATOM 682 C CA . ASN A 1 90 ? 19.095 -1.472 6.967 1.00 69.12 90 ASN A CA 1
ATOM 683 C C . ASN A 1 90 ? 20.184 -1.339 8.050 1.00 69.12 90 ASN A C 1
ATOM 685 O O . ASN A 1 90 ? 21.361 -1.619 7.809 1.00 69.12 90 ASN A O 1
ATOM 689 N N . ARG A 1 91 ? 19.812 -0.923 9.268 1.00 70.50 91 ARG A N 1
ATOM 690 C CA . ARG A 1 91 ? 20.734 -0.833 10.413 1.00 70.50 91 ARG A CA 1
ATOM 691 C C . ARG A 1 91 ? 21.178 -2.218 10.878 1.00 70.50 91 ARG A C 1
ATOM 693 O O . ARG A 1 91 ? 22.365 -2.399 11.144 1.00 70.50 91 ARG A O 1
ATOM 700 N N . PHE A 1 92 ? 20.273 -3.193 10.922 1.00 70.25 92 PHE A N 1
ATOM 701 C CA . PHE A 1 92 ? 20.604 -4.58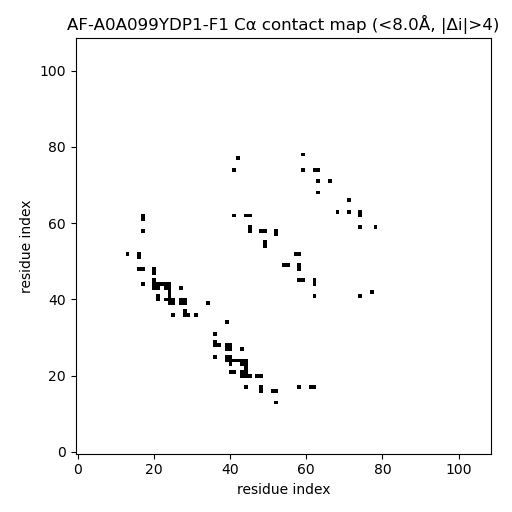4 11.243 1.00 70.25 92 PHE A CA 1
ATOM 702 C C . PHE A 1 92 ? 21.532 -5.213 10.201 1.00 70.25 92 PHE A C 1
ATOM 704 O O . PHE A 1 92 ? 22.487 -5.898 10.571 1.00 70.25 92 PHE A O 1
ATOM 711 N N . GLU A 1 93 ? 21.309 -4.952 8.914 1.00 69.94 93 GLU A N 1
ATOM 712 C CA . GLU A 1 93 ? 22.204 -5.425 7.857 1.00 69.94 93 GLU A CA 1
ATOM 713 C C . GLU A 1 93 ? 23.610 -4.829 8.011 1.00 69.94 93 GLU A C 1
ATOM 715 O O . GLU A 1 93 ? 24.603 -5.561 7.996 1.00 69.94 93 GLU A O 1
ATOM 720 N N . LYS A 1 94 ? 23.700 -3.523 8.289 1.00 68.00 94 LYS A N 1
ATOM 721 C CA . LYS A 1 94 ? 24.975 -2.841 8.537 1.00 68.00 94 LYS A CA 1
ATOM 722 C C . LYS A 1 94 ? 25.719 -3.378 9.768 1.00 68.00 94 LYS A C 1
ATOM 724 O O . LYS A 1 94 ? 26.942 -3.424 9.736 1.00 68.00 94 LYS A O 1
ATOM 729 N N . ILE A 1 95 ? 25.016 -3.807 10.823 1.00 64.94 95 ILE A N 1
ATOM 730 C CA . ILE A 1 9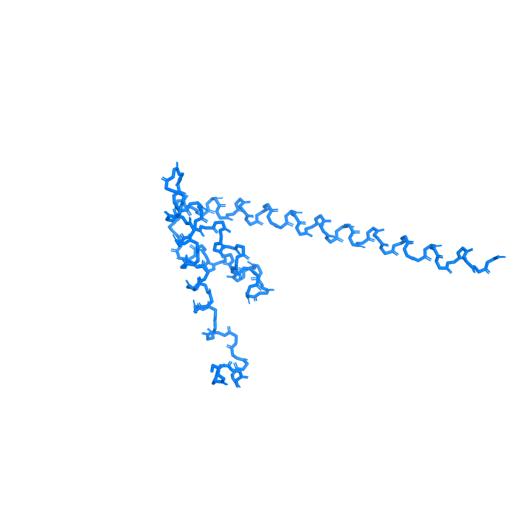5 ? 25.606 -4.442 12.024 1.00 64.94 95 ILE A CA 1
ATOM 731 C C . ILE A 1 95 ? 25.986 -5.912 11.768 1.00 64.94 95 ILE A C 1
ATOM 733 O O . ILE A 1 95 ? 26.927 -6.432 12.366 1.00 64.94 95 ILE A O 1
ATOM 737 N N . ARG A 1 96 ? 25.307 -6.603 10.851 1.00 65.31 96 ARG A N 1
ATOM 738 C CA . ARG A 1 96 ? 25.643 -7.985 10.476 1.00 65.31 96 ARG A CA 1
ATOM 739 C C . ARG A 1 96 ? 26.938 -8.078 9.656 1.00 65.31 96 ARG A C 1
ATOM 741 O O . ARG A 1 96 ? 27.657 -9.068 9.787 1.00 65.31 96 ARG A O 1
ATOM 748 N N . GLN A 1 97 ? 27.255 -7.063 8.852 1.00 61.19 97 GLN A N 1
ATOM 749 C CA . GLN A 1 97 ? 28.489 -6.987 8.054 1.00 61.19 97 GLN A CA 1
ATOM 750 C C . GLN A 1 97 ? 29.791 -7.105 8.886 1.00 61.19 97 GLN A C 1
ATOM 752 O O . GLN A 1 97 ? 30.605 -7.974 8.562 1.00 61.19 97 GLN A O 1
ATOM 757 N N . PRO A 1 98 ? 30.006 -6.355 9.991 1.00 57.09 98 PRO A N 1
ATOM 758 C CA . PRO A 1 98 ? 31.212 -6.500 10.811 1.00 57.09 98 PRO A CA 1
ATOM 759 C C . PRO A 1 98 ? 31.314 -7.869 11.505 1.00 57.09 98 PRO A C 1
ATOM 761 O O . PRO A 1 98 ? 32.422 -8.362 11.696 1.00 57.09 98 PRO A O 1
ATOM 764 N N . MET A 1 99 ? 30.192 -8.542 11.804 1.00 59.19 99 MET A N 1
ATOM 765 C CA . MET A 1 99 ? 30.219 -9.906 12.364 1.00 59.19 99 MET A CA 1
ATOM 766 C C . MET A 1 99 ? 30.643 -10.979 11.352 1.00 59.19 99 MET A C 1
ATOM 768 O O . MET A 1 99 ? 31.190 -12.005 11.752 1.00 59.19 99 MET A O 1
ATOM 772 N N . LYS A 1 100 ? 30.403 -10.780 10.047 1.00 58.44 100 LYS A N 1
ATOM 773 C CA . LYS A 1 100 ? 30.947 -11.680 9.017 1.00 58.44 100 LYS A CA 1
ATOM 774 C C . LYS A 1 100 ? 32.433 -11.432 8.770 1.00 58.44 100 LYS A C 1
ATOM 776 O O . LYS A 1 100 ? 33.154 -12.395 8.547 1.00 58.44 100 LYS A O 1
ATOM 781 N N . ALA A 1 101 ? 32.885 -10.181 8.844 1.00 60.25 101 ALA A N 1
ATOM 782 C CA . ALA A 1 101 ? 34.295 -9.843 8.666 1.00 60.25 101 ALA A CA 1
ATOM 783 C C . ALA A 1 101 ? 35.179 -10.396 9.801 1.00 60.25 101 ALA A C 1
ATOM 785 O O . ALA A 1 101 ? 36.202 -11.007 9.513 1.00 60.25 101 ALA A O 1
ATOM 786 N N . GLY A 1 102 ? 34.753 -10.270 11.066 1.00 57.25 102 GLY A N 1
ATOM 787 C CA . GLY A 1 102 ? 35.523 -10.767 12.219 1.00 57.25 102 GLY A CA 1
ATOM 788 C C . GLY A 1 102 ? 35.621 -12.295 12.312 1.00 57.25 102 GLY A C 1
ATOM 789 O O . GLY A 1 102 ? 36.626 -12.820 12.771 1.00 57.25 102 GLY A O 1
ATOM 790 N N . ARG A 1 103 ? 34.618 -13.030 11.813 1.00 57.31 103 ARG A N 1
ATOM 791 C CA . ARG A 1 103 ? 34.650 -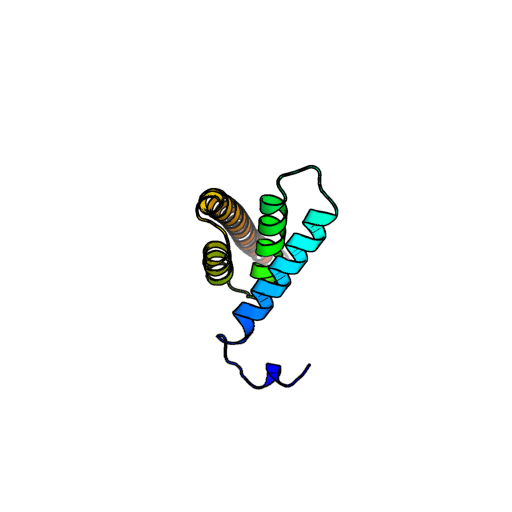14.503 11.801 1.00 57.31 103 ARG A CA 1
ATOM 792 C C . ARG A 1 103 ? 35.578 -15.085 10.726 1.00 57.31 103 ARG A C 1
ATOM 794 O O . ARG A 1 103 ? 35.968 -16.233 10.824 1.00 57.31 103 ARG A O 1
ATOM 801 N N . VAL A 1 104 ? 35.914 -14.316 9.687 1.00 59.19 104 VAL A N 1
ATOM 802 C CA . VAL A 1 104 ? 36.831 -14.755 8.614 1.00 59.19 104 VAL A CA 1
ATOM 803 C C . VAL A 1 104 ? 38.300 -14.564 9.009 1.00 59.19 104 VAL A C 1
ATOM 805 O O . VAL A 1 104 ? 39.179 -15.186 8.416 1.00 59.19 104 VAL A O 1
ATOM 808 N N . THR A 1 105 ? 38.578 -13.694 9.981 1.00 59.66 105 THR A N 1
ATOM 809 C CA . THR A 1 105 ? 39.936 -13.431 10.474 1.00 59.66 105 THR A CA 1
ATOM 810 C C . THR A 1 105 ? 40.354 -14.340 11.626 1.00 59.66 105 THR A C 1
ATOM 812 O O . THR A 1 105 ? 41.544 -14.543 11.782 1.00 59.66 105 THR A O 1
ATOM 815 N N . ASP A 1 106 ? 39.403 -14.900 12.379 1.00 57.97 106 ASP A N 1
ATOM 816 C CA . ASP A 1 106 ? 39.646 -15.789 13.534 1.00 57.97 106 ASP A CA 1
ATOM 817 C C . ASP A 1 106 ? 39.907 -17.259 13.130 1.00 57.97 106 ASP A C 1
ATOM 819 O O . ASP A 1 106 ? 40.540 -18.006 13.856 1.00 57.97 106 ASP A O 1
ATOM 823 N N . ASP A 1 107 ? 39.481 -17.669 11.928 1.00 59.69 107 ASP A N 1
ATOM 824 C CA . ASP A 1 107 ? 39.720 -19.012 11.350 1.00 59.69 107 ASP A CA 1
ATOM 825 C C . ASP A 1 107 ? 41.109 -19.136 10.675 1.00 59.69 107 ASP A C 1
ATOM 827 O O . ASP A 1 107 ? 41.370 -20.062 9.902 1.00 59.69 107 ASP A O 1
ATOM 831 N N . ARG A 1 108 ? 41.977 -18.132 10.854 1.00 60.62 108 ARG A N 1
ATOM 832 C CA . ARG A 1 108 ? 43.259 -17.998 10.143 1.00 60.62 108 ARG A CA 1
ATOM 833 C C . ARG A 1 108 ? 44.481 -17.867 11.062 1.00 60.62 108 ARG A C 1
ATOM 835 O O . ARG A 1 108 ? 45.556 -17.561 10.543 1.00 60.62 108 ARG A O 1
ATOM 842 N N . ASP A 1 109 ? 44.300 -18.144 12.351 1.00 51.62 109 ASP A N 1
ATOM 843 C CA . ASP A 1 109 ? 45.337 -18.300 13.381 1.00 51.62 109 ASP A CA 1
ATOM 844 C C . ASP A 1 109 ? 45.304 -19.735 13.945 1.00 51.62 109 ASP A C 1
ATOM 846 O O . ASP A 1 109 ? 46.385 -20.253 14.314 1.00 51.62 109 ASP A O 1
#

Radius of gyration: 19.19 Å; Cα contacts (8 Å, |Δi|>4): 61; chains: 1; bounding box: 62×33×38 Å

Foldseek 3Di:
DCPVVPDPPLPPVLVVQLVVQLVVQQVVLVVPVPDDSVLSSLLSSLVSSCVVSVDNVSSLVVSCVPDDPVCNVVSVVSSVVVVVVVVVVVVVVVVVVVVVVVVVVVVPD

Mean predicted aligned error: 12.54 Å

Solvent-accessible surface area (backbone atoms only — not comparable to full-atom values): 6234 Å² total; per-residue (Å²): 143,65,79,72,76,74,56,95,50,80,80,73,54,52,61,62,48,47,51,51,18,41,52,53,7,48,57,54,22,66,76,46,78,89,53,68,44,70,58,46,18,48,56,44,16,51,57,46,21,30,69,74,64,76,36,61,68,62,39,50,54,52,51,49,72,78,43,63,75,88,51,42,65,57,51,50,51,52,50,49,52,50,51,51,52,48,50,51,51,54,52,51,53,61,59,49,51,60,59,56,56,57,57,64,60,65,79,73,120

Secondary structure (DSSP, 8-state):
--GGGS---TTTSHHHHHHHHHHHHHHHHHH-TTS-HHHHHHHHHHHHHHHHHS-HHHHHHHHHHHS-GGGHHHHHHHHHHHHHHHHHHHHHHHHHHHHHHHHHHHTT-

Sequence (109 aa):
MDVCLWGNWTGGNIFPIVFAALLNGFAIAQLLPANDTTLIVMLVGISSGIGLLGNIWLAGIFMMLFFPMNLWLVAILLMLIWLAGQQISNRFEKIRQPMKAGRVTDDRD

pLDDT: mean 71.48, std 10.87, range [43.22, 87.81]